Protein AF-A0A2V4C239-F1 (afdb_monomer_lite)

Structure (mmCIF, N/CA/C/O backbone):
data_AF-A0A2V4C239-F1
#
_entry.id   AF-A0A2V4C239-F1
#
loop_
_atom_site.group_PDB
_atom_site.id
_atom_site.type_symbol
_atom_site.label_atom_id
_atom_site.label_alt_id
_atom_site.label_comp_id
_atom_site.label_asym_id
_atom_site.label_entity_id
_atom_site.label_seq_id
_atom_site.pdbx_PDB_ins_code
_atom_site.Cartn_x
_atom_site.Cartn_y
_atom_site.Cartn_z
_atom_site.occupancy
_atom_site.B_iso_or_equiv
_atom_site.auth_seq_id
_atom_site.auth_comp_id
_atom_site.auth_asym_id
_atom_site.auth_atom_id
_atom_site.pdbx_PDB_model_num
ATOM 1 N N . MET A 1 1 ? -26.032 -6.708 11.417 1.00 34.28 1 MET A N 1
ATOM 2 C CA . MET A 1 1 ? -25.918 -5.265 11.105 1.00 34.28 1 MET A CA 1
ATOM 3 C C . MET A 1 1 ? -24.603 -5.071 10.374 1.00 34.28 1 MET A C 1
ATOM 5 O O . MET A 1 1 ? -23.580 -5.436 10.929 1.00 34.28 1 MET A O 1
ATOM 9 N N . GLY A 1 2 ? -24.637 -4.663 9.103 1.00 52.25 2 GLY A N 1
ATOM 10 C CA . GLY A 1 2 ? -23.445 -4.637 8.250 1.00 52.25 2 GLY A CA 1
ATOM 11 C C . GLY A 1 2 ? -22.415 -3.640 8.767 1.00 52.25 2 GLY A C 1
ATOM 12 O O . GLY A 1 2 ? -22.705 -2.453 8.854 1.00 52.25 2 GLY A O 1
ATOM 13 N N . GLU A 1 3 ? -21.231 -4.123 9.132 1.00 66.56 3 GLU A N 1
ATOM 14 C CA . GLU A 1 3 ? -20.125 -3.254 9.513 1.00 66.56 3 GLU A CA 1
ATOM 15 C C . GLU A 1 3 ? -19.680 -2.429 8.308 1.00 66.56 3 GLU A C 1
ATOM 17 O O . GLU A 1 3 ? -19.211 -2.967 7.301 1.00 66.56 3 GLU A O 1
ATOM 22 N N . ASP A 1 4 ? -19.798 -1.113 8.423 1.00 77.50 4 ASP A N 1
ATOM 23 C CA . ASP A 1 4 ? -19.259 -0.204 7.427 1.00 77.50 4 ASP A CA 1
ATOM 24 C C . ASP A 1 4 ? -17.724 -0.209 7.464 1.00 77.50 4 ASP A C 1
ATOM 26 O O . ASP A 1 4 ? -17.088 -0.183 8.532 1.00 77.50 4 ASP A O 1
ATOM 30 N N . ILE A 1 5 ? -17.115 -0.233 6.280 1.00 79.25 5 ILE A N 1
ATOM 31 C CA . ILE A 1 5 ? -15.676 -0.065 6.084 1.00 79.25 5 ILE A CA 1
ATOM 32 C C . ILE A 1 5 ? -15.435 1.355 5.586 1.00 79.25 5 ILE A C 1
ATOM 34 O O . ILE A 1 5 ? -16.003 1.779 4.584 1.00 79.25 5 ILE A O 1
ATOM 38 N N . TYR A 1 6 ? -14.576 2.092 6.285 1.00 81.00 6 TYR A N 1
ATOM 39 C CA . TYR A 1 6 ? -14.167 3.428 5.872 1.00 81.00 6 TYR A CA 1
ATOM 40 C C . TYR A 1 6 ? -12.802 3.355 5.197 1.00 81.00 6 TYR A C 1
ATOM 42 O O . TYR A 1 6 ? -11.809 3.027 5.845 1.00 81.00 6 TYR A O 1
ATOM 50 N N . PHE A 1 7 ? -12.746 3.703 3.915 1.00 81.00 7 PHE A N 1
ATOM 51 C CA . PHE A 1 7 ? -11.510 3.769 3.139 1.00 81.00 7 PHE A CA 1
ATOM 52 C C . PHE A 1 7 ? -11.391 5.153 2.501 1.00 81.00 7 PHE A C 1
ATOM 54 O O . PHE A 1 7 ? -12.327 5.621 1.862 1.00 81.00 7 PHE A O 1
ATOM 61 N N . LEU A 1 8 ? -10.275 5.856 2.734 1.00 80.31 8 LEU A N 1
ATOM 62 C CA . LEU A 1 8 ? -10.068 7.243 2.276 1.00 80.31 8 LEU A CA 1
ATOM 63 C C . LEU A 1 8 ? -11.226 8.209 2.623 1.00 80.31 8 LEU A C 1
ATOM 65 O O . LEU A 1 8 ? -11.515 9.133 1.876 1.00 80.31 8 LEU A O 1
ATOM 69 N N . ARG A 1 9 ? -11.870 8.018 3.787 1.00 78.56 9 ARG A N 1
ATOM 70 C CA . ARG A 1 9 ? -13.077 8.744 4.258 1.00 78.56 9 ARG A CA 1
ATOM 71 C C . ARG A 1 9 ? -14.377 8.418 3.511 1.00 78.56 9 ARG A C 1
ATOM 73 O O . ARG A 1 9 ? -15.423 8.916 3.914 1.00 78.56 9 ARG A O 1
ATOM 80 N N . PHE A 1 10 ? -14.342 7.553 2.504 1.00 81.94 10 PHE A N 1
ATOM 81 C CA . PHE A 1 10 ? -15.539 7.026 1.861 1.00 81.94 10 PHE A CA 1
ATOM 82 C C . PHE A 1 10 ? -16.059 5.807 2.617 1.00 81.94 10 PHE A C 1
ATOM 84 O O . PHE A 1 10 ? -15.287 5.000 3.143 1.00 81.94 10 PHE A O 1
ATOM 91 N N . ARG A 1 11 ? -17.386 5.699 2.687 1.00 84.19 11 ARG A N 1
ATOM 92 C CA . ARG A 1 11 ? -18.091 4.590 3.326 1.00 84.19 11 ARG A CA 1
ATOM 93 C C . ARG A 1 11 ? -18.345 3.496 2.294 1.00 84.19 11 ARG A C 1
ATOM 95 O O . ARG A 1 11 ? -18.932 3.766 1.251 1.00 84.19 11 ARG A O 1
ATOM 102 N N . PHE A 1 12 ? -17.950 2.274 2.622 1.00 82.38 12 PHE A N 1
ATOM 103 C CA . PHE A 1 12 ? -18.171 1.081 1.817 1.00 82.38 12 PHE A CA 1
ATOM 104 C C . PHE A 1 12 ? -18.887 0.014 2.637 1.00 82.38 12 PHE A C 1
ATOM 106 O O . PHE A 1 12 ? -18.596 -0.186 3.820 1.00 82.38 12 PHE A O 1
ATOM 113 N N . THR A 1 13 ? -19.776 -0.732 1.987 1.00 86.44 13 THR A N 1
ATOM 114 C CA . THR A 1 13 ? -20.210 -2.033 2.513 1.00 86.44 13 THR A CA 1
ATOM 115 C C . THR A 1 13 ? -19.079 -3.055 2.376 1.00 86.44 13 THR A C 1
ATOM 117 O O . THR A 1 13 ? -18.200 -2.906 1.524 1.00 86.44 13 THR A O 1
ATOM 120 N N . PHE A 1 14 ? -19.109 -4.130 3.172 1.00 81.38 14 PHE A N 1
ATOM 121 C CA . PHE A 1 14 ? -18.107 -5.201 3.081 1.00 81.38 14 PHE A CA 1
ATOM 122 C C . PHE A 1 14 ? -17.961 -5.746 1.651 1.00 81.38 14 PHE A C 1
ATOM 124 O O . PHE A 1 14 ? -16.845 -5.877 1.162 1.00 81.38 14 PHE A O 1
ATOM 131 N N . LEU A 1 15 ? -19.076 -5.995 0.954 1.00 81.50 15 LEU A N 1
ATOM 132 C CA . LEU A 1 15 ? -19.061 -6.531 -0.410 1.00 81.50 15 LEU A CA 1
ATOM 133 C C . LEU A 1 15 ? -18.474 -5.534 -1.423 1.00 81.50 15 LEU A C 1
ATOM 135 O O . LEU A 1 15 ? -17.682 -5.926 -2.274 1.00 81.50 15 LEU A O 1
ATOM 139 N N . GLN A 1 16 ? -18.806 -4.242 -1.304 1.00 84.81 16 GLN A N 1
ATOM 140 C CA . GLN A 1 16 ? -18.218 -3.196 -2.151 1.00 84.81 16 GLN A CA 1
ATOM 141 C C . GLN A 1 16 ? -16.713 -3.049 -1.908 1.00 84.81 16 GLN A C 1
ATOM 143 O O . GLN A 1 16 ? -15.950 -2.900 -2.858 1.00 84.81 16 GLN A O 1
ATOM 148 N N . PHE A 1 17 ? -16.277 -3.118 -0.649 1.00 83.88 17 PHE A N 1
ATOM 149 C CA . PHE A 1 17 ? -14.857 -3.067 -0.312 1.00 83.88 17 PHE A CA 1
ATOM 150 C C . PHE A 1 17 ? -14.107 -4.305 -0.817 1.00 83.88 17 PHE A C 1
ATOM 152 O O . PHE A 1 17 ? -12.981 -4.192 -1.286 1.00 83.88 17 PHE A O 1
ATOM 159 N N . LEU A 1 18 ? -14.740 -5.477 -0.775 1.00 82.50 18 LEU A N 1
ATOM 160 C CA . LEU A 1 18 ? -14.178 -6.724 -1.284 1.00 82.50 18 LEU A CA 1
ATOM 161 C C . LEU A 1 18 ? -14.043 -6.680 -2.815 1.00 82.50 18 LEU A C 1
ATOM 163 O O . LEU A 1 18 ? -12.984 -7.011 -3.343 1.00 82.50 18 LEU A O 1
ATOM 167 N N . ALA A 1 19 ? -15.052 -6.167 -3.525 1.00 83.50 19 ALA A N 1
ATOM 168 C CA . ALA A 1 19 ? -14.966 -5.918 -4.964 1.00 83.50 19 ALA A CA 1
ATOM 169 C C . ALA A 1 19 ? -13.851 -4.914 -5.315 1.00 83.50 19 ALA A C 1
ATOM 171 O O . ALA A 1 19 ? -13.071 -5.167 -6.232 1.00 83.50 19 ALA A O 1
ATOM 172 N N . LEU A 1 20 ? -13.725 -3.820 -4.552 1.00 87.38 20 LEU A N 1
ATOM 173 C CA . LEU A 1 20 ? -12.621 -2.865 -4.691 1.00 87.38 20 LEU A CA 1
ATOM 174 C C . LEU A 1 20 ? -11.266 -3.547 -4.462 1.00 87.38 20 LEU A C 1
ATOM 176 O O . LEU A 1 20 ? -10.344 -3.349 -5.246 1.00 87.38 20 LEU A O 1
ATOM 180 N N . PHE A 1 21 ? -11.150 -4.367 -3.417 1.00 83.69 21 PHE A N 1
ATOM 181 C CA . PHE A 1 21 ? -9.913 -5.053 -3.063 1.00 83.69 21 PHE A CA 1
ATOM 182 C C . PHE A 1 21 ? -9.458 -6.013 -4.164 1.00 83.69 21 PHE A C 1
ATOM 184 O O . PHE A 1 21 ? -8.312 -5.946 -4.609 1.00 83.69 21 PHE A O 1
ATOM 191 N N . PHE A 1 22 ? -10.346 -6.884 -4.645 1.00 80.94 22 PHE A N 1
ATOM 192 C CA . PHE A 1 22 ? -10.009 -7.826 -5.713 1.00 80.94 22 PHE A CA 1
ATOM 193 C C . PHE A 1 22 ? -9.803 -7.131 -7.061 1.00 80.94 22 PHE A C 1
ATOM 195 O O . PHE A 1 22 ? -8.868 -7.483 -7.777 1.00 80.94 22 PHE A O 1
ATOM 202 N N . GLY A 1 23 ? -10.603 -6.110 -7.385 1.00 82.94 23 GLY A N 1
ATOM 203 C CA . GLY A 1 23 ? -10.420 -5.311 -8.598 1.00 82.94 23 GLY A CA 1
ATOM 204 C C . GLY A 1 23 ? -9.078 -4.576 -8.615 1.00 82.94 23 GLY A C 1
ATOM 205 O O . GLY A 1 23 ? -8.373 -4.597 -9.622 1.00 82.94 23 GLY A O 1
ATOM 206 N N . TRP A 1 24 ? -8.677 -3.998 -7.480 1.00 87.75 24 TRP A N 1
ATOM 207 C CA . TRP A 1 24 ? -7.378 -3.342 -7.327 1.00 87.75 24 TRP A CA 1
ATOM 208 C C . TRP A 1 24 ? -6.213 -4.329 -7.464 1.00 87.75 24 TRP A C 1
ATOM 210 O O . TRP A 1 24 ? -5.240 -4.052 -8.161 1.00 87.75 24 TRP A O 1
ATOM 220 N N . ASN A 1 25 ? -6.332 -5.518 -6.868 1.00 79.88 25 ASN A N 1
ATOM 221 C CA . ASN A 1 25 ? -5.332 -6.576 -7.022 1.00 79.88 25 ASN A CA 1
ATOM 222 C C . ASN A 1 25 ? -5.222 -7.079 -8.463 1.00 79.88 25 ASN A C 1
ATOM 224 O O . ASN A 1 25 ? -4.116 -7.282 -8.956 1.00 79.88 25 ASN A O 1
ATOM 228 N N . PHE A 1 26 ? -6.347 -7.238 -9.161 1.00 78.81 26 PHE A N 1
ATOM 229 C CA . PHE A 1 26 ? -6.339 -7.590 -10.577 1.00 78.81 26 PHE A CA 1
ATOM 230 C C . PHE A 1 26 ? -5.635 -6.515 -11.414 1.00 78.81 26 PHE A C 1
ATOM 232 O O . PHE A 1 26 ? -4.796 -6.838 -12.254 1.00 78.81 26 PHE A O 1
ATOM 239 N N . PHE A 1 27 ? -5.920 -5.239 -11.144 1.00 83.25 27 PHE A N 1
ATOM 240 C CA . PHE A 1 27 ? -5.243 -4.128 -11.803 1.00 83.25 27 PHE A CA 1
ATOM 241 C C . PHE A 1 27 ? -3.727 -4.167 -11.572 1.00 83.25 27 PHE A C 1
ATOM 243 O O . PHE A 1 27 ? -2.975 -4.113 -12.538 1.00 83.25 27 PHE A O 1
ATOM 250 N N . ILE A 1 28 ? -3.266 -4.332 -10.330 1.00 79.56 28 ILE A N 1
ATOM 251 C CA . ILE A 1 28 ? -1.829 -4.321 -10.005 1.00 79.56 28 ILE A CA 1
ATOM 252 C C . ILE A 1 28 ? -1.087 -5.538 -10.528 1.00 79.56 28 ILE A C 1
ATOM 254 O O . ILE A 1 28 ? 0.060 -5.409 -10.943 1.00 79.56 28 ILE A O 1
ATOM 258 N N . CYS A 1 29 ? -1.704 -6.715 -10.483 1.00 72.38 29 CYS A N 1
ATOM 259 C CA . CYS A 1 29 ? -1.058 -7.909 -10.998 1.00 72.38 29 CYS A CA 1
ATOM 260 C C . CYS A 1 29 ? -1.029 -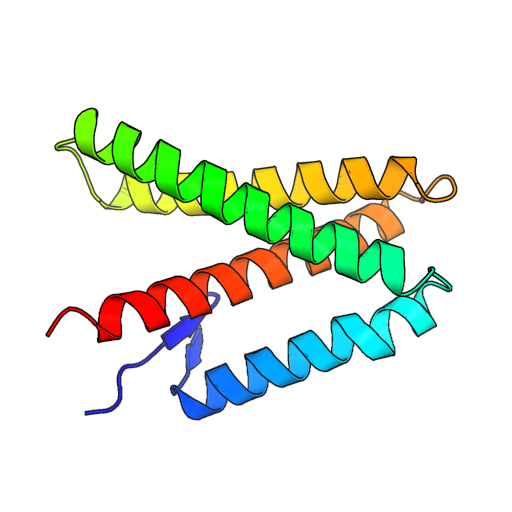7.859 -12.524 1.00 72.38 29 CYS A C 1
ATOM 262 O O . CYS A 1 29 ? 0.032 -7.988 -13.110 1.00 72.38 29 CYS A O 1
ATOM 264 N N . PHE A 1 30 ? -2.158 -7.641 -13.193 1.00 73.69 30 PHE A N 1
ATOM 265 C CA . PHE A 1 30 ? -2.236 -7.873 -14.636 1.00 73.69 30 PHE A CA 1
ATOM 266 C C . PHE A 1 30 ? -2.083 -6.600 -15.463 1.00 73.69 30 PHE A C 1
ATOM 268 O O . PHE A 1 30 ? -1.294 -6.573 -16.400 1.00 73.69 30 PHE A O 1
ATOM 275 N N . ILE A 1 31 ? -2.821 -5.542 -15.133 1.00 80.38 31 ILE A N 1
ATOM 276 C CA . ILE A 1 31 ? -2.924 -4.351 -15.989 1.00 80.38 31 ILE A CA 1
ATOM 277 C C . ILE A 1 31 ? -1.697 -3.451 -15.821 1.00 80.38 31 ILE A C 1
ATOM 279 O O . ILE A 1 31 ? -1.105 -3.020 -16.808 1.00 80.38 31 ILE A O 1
ATOM 283 N N . TRP A 1 32 ? -1.291 -3.196 -14.578 1.00 76.94 32 TRP A N 1
ATOM 284 C CA . TRP A 1 32 ? -0.214 -2.265 -14.269 1.00 76.94 32 TRP A CA 1
ATOM 285 C C . TRP A 1 32 ? 1.133 -2.697 -14.866 1.00 76.94 32 TRP A C 1
ATOM 287 O O . TRP A 1 32 ? 1.707 -1.888 -15.586 1.00 76.94 32 TRP A O 1
ATOM 297 N N . PRO A 1 33 ? 1.623 -3.947 -14.707 1.00 72.31 33 PRO A N 1
ATOM 298 C CA . PRO A 1 33 ? 2.915 -4.356 -15.259 1.00 72.31 33 PRO A CA 1
ATOM 299 C C . PRO A 1 33 ? 2.941 -4.323 -16.787 1.00 72.31 33 PRO A C 1
ATOM 301 O O . PRO A 1 33 ? 3.981 -4.007 -17.359 1.00 72.31 33 PRO A O 1
ATOM 304 N N . MET A 1 34 ? 1.797 -4.581 -17.440 1.00 73.69 34 MET A N 1
ATOM 305 C CA . MET A 1 34 ? 1.653 -4.418 -18.890 1.00 73.69 34 MET A CA 1
ATOM 306 C C . MET A 1 34 ? 1.788 -2.953 -19.322 1.00 73.69 34 MET A C 1
ATOM 308 O O . MET A 1 34 ? 2.375 -2.689 -20.364 1.00 73.69 34 MET A O 1
ATOM 312 N N . MET A 1 35 ? 1.284 -1.999 -18.532 1.00 74.00 35 MET A N 1
ATOM 313 C CA . MET A 1 35 ? 1.406 -0.568 -18.840 1.00 74.00 35 MET A CA 1
ATOM 314 C C . MET A 1 35 ? 2.832 -0.030 -18.690 1.00 74.00 35 MET A C 1
ATOM 316 O O . MET A 1 35 ? 3.213 0.877 -19.423 1.00 74.00 35 MET A O 1
ATOM 320 N N . ILE A 1 36 ? 3.598 -0.549 -17.729 1.00 68.81 36 ILE A N 1
ATOM 321 C CA . ILE A 1 36 ? 4.949 -0.056 -17.413 1.00 68.81 36 ILE A CA 1
ATOM 322 C C . ILE A 1 36 ? 6.067 -0.908 -18.033 1.00 68.81 36 ILE A C 1
ATOM 324 O O . ILE A 1 36 ? 7.228 -0.715 -17.683 1.00 68.81 36 ILE A O 1
ATOM 328 N N . GLU A 1 37 ? 5.718 -1.881 -18.887 1.00 66.44 37 GLU A N 1
ATOM 329 C CA . GLU A 1 37 ? 6.644 -2.864 -19.484 1.00 66.44 37 GLU A CA 1
ATOM 330 C C . GLU A 1 37 ? 7.576 -3.528 -18.446 1.00 66.44 37 GLU A C 1
ATOM 332 O O . GLU A 1 37 ? 8.709 -3.920 -18.727 1.00 66.44 37 GLU A O 1
ATOM 337 N N . SER A 1 38 ? 7.095 -3.654 -17.208 1.00 62.12 38 SER A N 1
ATOM 338 C CA . SER A 1 38 ? 7.855 -4.192 -16.081 1.00 62.12 38 SER A CA 1
ATOM 339 C C . SER A 1 38 ? 7.684 -5.698 -15.998 1.00 62.12 38 SER A C 1
ATOM 341 O O . SER A 1 38 ? 6.603 -6.242 -16.232 1.00 62.12 38 SER A O 1
ATOM 343 N N . TYR A 1 39 ? 8.727 -6.382 -15.531 1.00 62.31 39 TYR A N 1
ATOM 344 C CA . TYR A 1 39 ? 8.622 -7.774 -15.123 1.00 62.31 39 TYR A CA 1
ATOM 345 C C . TYR A 1 39 ? 7.575 -7.912 -14.007 1.00 62.31 39 TYR A C 1
ATOM 347 O O . TYR A 1 39 ? 7.778 -7.451 -12.883 1.00 62.31 39 TYR A O 1
ATOM 355 N N . PHE A 1 40 ? 6.468 -8.591 -14.322 1.00 61.25 40 PHE A N 1
ATOM 356 C CA . PHE A 1 40 ? 5.340 -8.914 -13.432 1.00 61.25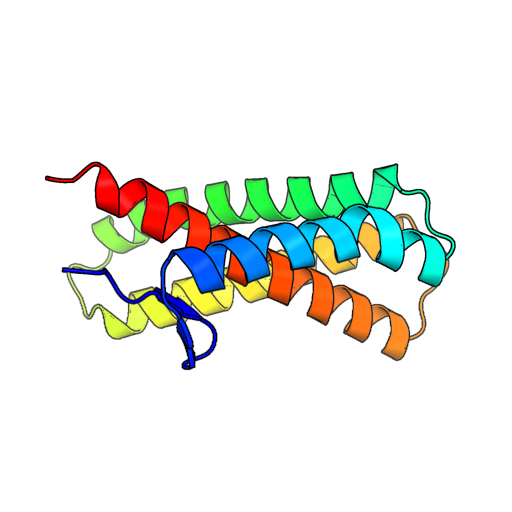 40 PHE A CA 1
ATOM 357 C C . PHE A 1 40 ? 5.784 -9.370 -12.029 1.00 61.25 40 PHE A C 1
ATOM 359 O O . PHE A 1 40 ? 5.219 -8.961 -11.015 1.00 61.25 40 PHE A O 1
ATOM 366 N N . GLY A 1 41 ? 6.859 -10.164 -11.962 1.00 59.00 41 GLY A N 1
ATOM 367 C CA . GLY A 1 41 ? 7.432 -10.649 -10.707 1.00 59.00 41 GLY A CA 1
ATOM 368 C C . GLY A 1 41 ? 8.006 -9.552 -9.804 1.00 59.00 41 GLY A C 1
ATOM 369 O O . GLY A 1 41 ? 7.867 -9.649 -8.589 1.00 59.00 41 GLY A O 1
ATOM 370 N N . VAL A 1 42 ? 8.595 -8.489 -10.360 1.00 62.66 42 VAL A N 1
ATOM 371 C CA . VAL A 1 42 ? 9.208 -7.401 -9.575 1.00 62.66 42 VAL A CA 1
ATOM 372 C C . VAL A 1 42 ? 8.127 -6.536 -8.928 1.00 62.66 42 VAL A C 1
ATOM 374 O O . VAL A 1 42 ? 8.232 -6.196 -7.751 1.00 62.66 42 VAL A O 1
ATOM 377 N N . THR A 1 43 ? 7.048 -6.242 -9.655 1.00 62.41 43 THR A N 1
ATOM 378 C CA . THR A 1 43 ? 5.917 -5.456 -9.141 1.00 62.41 43 THR A CA 1
ATOM 379 C C . THR A 1 43 ? 5.210 -6.186 -7.996 1.00 62.41 43 THR A C 1
ATOM 381 O O . THR A 1 43 ? 4.982 -5.604 -6.935 1.00 62.41 43 THR A O 1
ATOM 384 N N . ILE A 1 44 ? 4.941 -7.486 -8.160 1.00 64.94 44 ILE A N 1
ATOM 385 C CA . ILE A 1 44 ? 4.324 -8.310 -7.110 1.00 64.94 44 ILE A CA 1
ATOM 386 C C . ILE A 1 44 ? 5.262 -8.468 -5.913 1.00 64.94 44 ILE A C 1
ATOM 388 O O . ILE A 1 44 ? 4.816 -8.335 -4.774 1.00 64.94 44 ILE A O 1
ATOM 392 N N . PHE A 1 45 ? 6.557 -8.706 -6.149 1.00 64.25 45 PHE A N 1
ATOM 393 C CA . PHE A 1 45 ? 7.543 -8.841 -5.079 1.00 64.25 45 PHE A CA 1
ATOM 394 C C . PHE A 1 45 ? 7.655 -7.561 -4.247 1.00 64.25 45 PHE A C 1
ATOM 396 O O . PHE A 1 45 ? 7.630 -7.636 -3.022 1.00 64.25 45 PHE A O 1
ATOM 403 N N . VAL A 1 46 ? 7.701 -6.383 -4.878 1.00 62.81 46 VAL A N 1
ATOM 404 C CA . VAL A 1 46 ? 7.770 -5.109 -4.149 1.00 62.81 46 VAL A CA 1
ATOM 405 C C . VAL A 1 46 ? 6.477 -4.808 -3.403 1.00 62.81 46 VAL A C 1
ATOM 407 O O . VAL A 1 46 ? 6.549 -4.375 -2.252 1.00 62.81 46 VAL A O 1
ATOM 410 N N . CYS A 1 47 ? 5.305 -5.055 -3.991 1.00 65.06 47 CYS A N 1
ATOM 411 C CA . CYS A 1 47 ? 4.038 -4.861 -3.283 1.00 65.06 47 CYS A CA 1
ATOM 412 C C . CYS A 1 47 ? 3.908 -5.817 -2.085 1.00 65.06 47 CYS A C 1
ATOM 414 O O . CYS A 1 47 ? 3.550 -5.379 -0.991 1.00 65.06 47 CYS A O 1
ATOM 416 N N . ALA A 1 48 ? 4.263 -7.095 -2.251 1.00 65.38 48 ALA A N 1
ATOM 417 C CA . ALA A 1 48 ? 4.243 -8.085 -1.174 1.00 65.38 48 ALA A CA 1
ATOM 418 C C . ALA A 1 48 ? 5.292 -7.785 -0.090 1.00 65.38 48 ALA A C 1
ATOM 420 O O . ALA A 1 48 ? 4.983 -7.849 1.098 1.00 65.38 48 ALA A O 1
ATOM 421 N N . PHE A 1 49 ? 6.510 -7.395 -0.471 1.00 66.94 49 PHE A N 1
ATOM 422 C CA . PHE A 1 49 ? 7.554 -7.001 0.474 1.00 66.94 49 PHE A CA 1
ATOM 423 C C . PHE A 1 49 ? 7.158 -5.743 1.247 1.00 66.94 49 PHE A C 1
ATOM 425 O O . PHE A 1 49 ? 7.268 -5.712 2.471 1.00 66.94 49 PHE A O 1
ATOM 432 N N . SER A 1 50 ? 6.628 -4.731 0.554 1.00 60.47 50 SER A N 1
ATOM 433 C CA . SER A 1 50 ? 6.125 -3.508 1.183 1.00 60.47 50 SER A CA 1
ATOM 434 C C . SER A 1 50 ? 5.010 -3.832 2.173 1.00 60.47 50 SER A C 1
ATOM 436 O O . SER A 1 50 ? 4.979 -3.263 3.261 1.00 60.47 50 SER A O 1
ATOM 438 N N . LEU A 1 51 ? 4.116 -4.765 1.830 1.00 63.47 51 LEU A N 1
ATOM 439 C CA . LEU A 1 51 ? 3.048 -5.225 2.710 1.00 63.47 51 LEU A CA 1
ATOM 440 C C . LEU A 1 51 ? 3.598 -5.903 3.967 1.00 63.47 51 LEU A C 1
ATOM 442 O O . LEU A 1 51 ? 3.223 -5.528 5.076 1.00 63.47 51 LEU A O 1
ATOM 446 N N . VAL A 1 52 ? 4.480 -6.890 3.805 1.00 67.12 52 VAL A N 1
ATOM 447 C CA . VAL A 1 52 ? 5.087 -7.615 4.930 1.00 67.12 52 VAL A CA 1
ATOM 448 C C . VAL A 1 52 ? 5.858 -6.648 5.825 1.00 67.12 52 VAL A C 1
ATOM 450 O O . VAL A 1 52 ? 5.716 -6.699 7.045 1.00 67.12 52 VAL A O 1
ATOM 453 N N . PHE A 1 53 ? 6.603 -5.714 5.233 1.00 66.81 53 PHE A N 1
ATOM 454 C CA . PHE A 1 53 ? 7.314 -4.675 5.966 1.00 66.81 53 PHE A CA 1
ATOM 455 C C . PHE A 1 53 ? 6.349 -3.726 6.688 1.00 66.81 53 PHE A C 1
ATOM 457 O O . PHE A 1 53 ? 6.555 -3.430 7.859 1.00 66.81 53 PHE A O 1
ATOM 464 N N . ALA A 1 54 ? 5.255 -3.306 6.050 1.00 63.94 54 ALA A N 1
ATOM 465 C CA . ALA A 1 54 ? 4.234 -2.466 6.675 1.00 63.94 54 ALA A CA 1
ATOM 466 C C . ALA A 1 54 ? 3.546 -3.174 7.845 1.00 63.94 54 ALA A C 1
ATOM 468 O O . ALA A 1 54 ? 3.297 -2.542 8.868 1.00 63.94 54 ALA A O 1
ATOM 469 N N . ILE A 1 55 ? 3.257 -4.473 7.721 1.00 65.56 55 ILE A N 1
ATOM 470 C CA . ILE A 1 55 ? 2.682 -5.291 8.795 1.00 65.56 55 ILE A CA 1
ATOM 471 C C . ILE A 1 55 ? 3.692 -5.455 9.933 1.00 65.56 55 ILE A C 1
ATOM 473 O O . ILE A 1 55 ? 3.334 -5.244 11.088 1.00 65.56 55 ILE A O 1
ATOM 477 N N . ALA A 1 56 ? 4.949 -5.786 9.631 1.00 65.06 56 ALA A N 1
ATOM 478 C CA . ALA A 1 56 ? 5.996 -5.970 10.634 1.00 65.06 56 ALA A CA 1
ATOM 479 C C . ALA A 1 56 ? 6.277 -4.671 11.404 1.00 65.06 56 ALA A C 1
ATOM 481 O O . ALA A 1 56 ? 6.267 -4.663 12.635 1.00 65.06 56 ALA A O 1
ATOM 482 N N . VAL A 1 57 ? 6.449 -3.561 10.683 1.00 63.75 57 VAL A N 1
ATOM 483 C CA . VAL A 1 57 ? 6.681 -2.235 11.262 1.00 63.75 57 VAL A CA 1
ATOM 484 C C . VAL A 1 57 ? 5.457 -1.787 12.053 1.00 63.75 57 VAL A C 1
ATOM 486 O O . VAL A 1 57 ? 5.613 -1.418 13.212 1.00 63.75 57 VAL A O 1
ATOM 489 N N . ASN A 1 58 ? 4.239 -1.881 11.505 1.00 65.31 58 ASN A N 1
ATOM 490 C CA . ASN A 1 58 ? 3.045 -1.452 12.237 1.00 65.31 58 ASN A CA 1
ATOM 491 C C . ASN A 1 58 ? 2.711 -2.344 13.434 1.00 65.31 58 ASN A C 1
ATOM 493 O O . ASN A 1 58 ? 2.261 -1.795 14.429 1.00 65.31 58 ASN A O 1
ATOM 497 N N . ASN A 1 59 ? 2.926 -3.663 13.398 1.00 64.56 59 ASN A N 1
ATOM 498 C CA . ASN A 1 59 ? 2.647 -4.528 14.552 1.00 64.56 59 ASN A CA 1
ATOM 499 C C . ASN A 1 59 ? 3.657 -4.309 15.680 1.00 64.56 59 ASN A C 1
ATOM 501 O O . ASN A 1 59 ? 3.254 -4.128 16.828 1.00 64.56 59 ASN A O 1
ATOM 505 N N . VAL A 1 60 ? 4.956 -4.273 15.366 1.00 60.16 60 VAL A N 1
ATOM 506 C CA . VAL A 1 60 ? 6.006 -4.065 16.375 1.00 60.16 60 VAL A CA 1
ATOM 507 C C . VAL A 1 60 ? 5.912 -2.658 16.967 1.00 60.16 60 VAL A C 1
ATOM 509 O O . VAL A 1 60 ? 5.964 -2.511 18.187 1.00 60.16 60 VAL A O 1
ATOM 512 N N . LEU A 1 61 ? 5.682 -1.627 16.144 1.00 56.94 61 LEU A N 1
ATOM 513 C CA . LEU A 1 61 ? 5.490 -0.263 16.644 1.00 56.94 61 LEU A CA 1
ATOM 514 C C . LEU A 1 61 ? 4.129 -0.029 17.286 1.00 56.94 61 LEU A C 1
ATOM 516 O O . LEU A 1 61 ? 4.076 0.767 18.211 1.00 56.94 61 LEU A O 1
ATOM 520 N N . ALA A 1 62 ? 3.042 -0.684 16.870 1.00 57.78 62 ALA A N 1
ATOM 521 C CA . ALA A 1 62 ? 1.764 -0.573 17.581 1.00 57.78 62 ALA A CA 1
ATOM 522 C C . ALA A 1 62 ? 1.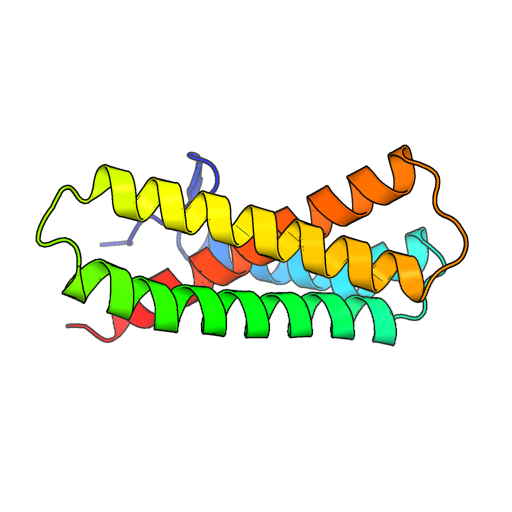885 -1.121 19.003 1.00 57.78 62 ALA A C 1
ATOM 524 O O . ALA A 1 62 ? 1.341 -0.519 19.925 1.00 57.78 62 ALA A O 1
ATOM 525 N N . LEU A 1 63 ? 2.638 -2.209 19.187 1.00 60.34 63 LEU A N 1
ATOM 526 C CA . LEU A 1 63 ? 2.926 -2.778 20.501 1.00 60.34 63 LEU A CA 1
ATOM 527 C C . LEU A 1 63 ? 3.822 -1.840 21.327 1.00 60.34 63 LEU A C 1
ATOM 529 O O . LEU A 1 63 ? 3.519 -1.561 22.483 1.00 60.34 63 LEU A O 1
ATOM 533 N N . LEU A 1 64 ? 4.861 -1.266 20.712 1.00 59.69 64 LEU A N 1
ATOM 534 C CA . LEU A 1 64 ? 5.745 -0.277 21.346 1.00 59.69 64 LEU A CA 1
ATOM 535 C C . LEU A 1 64 ? 5.000 1.019 21.712 1.00 5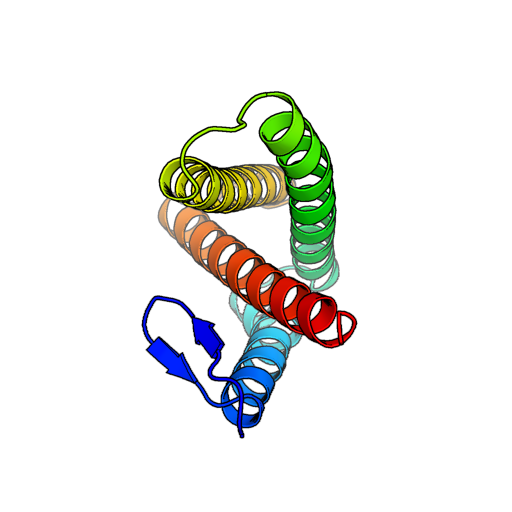9.69 64 LEU A C 1
ATOM 537 O O . LEU A 1 64 ? 5.187 1.556 22.796 1.00 59.69 64 LEU A O 1
ATOM 541 N N . LEU A 1 65 ? 4.100 1.493 20.851 1.00 56.41 65 LEU A N 1
ATOM 542 C CA . LEU A 1 65 ? 3.252 2.661 21.092 1.00 56.41 65 LEU A CA 1
ATOM 543 C C . LEU A 1 65 ? 2.179 2.385 22.144 1.00 56.41 65 LEU A C 1
ATOM 545 O O . LEU A 1 65 ? 1.893 3.277 22.930 1.00 56.41 65 LEU A O 1
ATOM 549 N N . LEU A 1 66 ? 1.612 1.177 22.204 1.00 57.25 66 LEU A N 1
ATOM 550 C CA . LEU A 1 66 ? 0.704 0.764 23.281 1.00 57.25 66 LEU A CA 1
ATOM 551 C C . LEU A 1 66 ? 1.412 0.732 24.639 1.00 57.25 66 LEU A C 1
ATOM 553 O O . LEU A 1 66 ? 0.824 1.138 25.638 1.00 57.25 66 LEU A O 1
ATOM 557 N N . VAL A 1 67 ? 2.672 0.287 24.667 1.00 58.91 67 VAL A N 1
ATOM 558 C CA . VAL A 1 67 ? 3.507 0.258 25.877 1.00 58.91 67 VAL A CA 1
ATOM 559 C C . VAL A 1 67 ? 3.957 1.666 26.290 1.00 58.91 67 VAL A C 1
ATOM 561 O O . VAL A 1 67 ? 4.001 1.963 27.480 1.00 58.91 67 VAL A O 1
ATOM 564 N N . VAL A 1 68 ? 4.251 2.556 25.334 1.00 55.22 68 VAL A N 1
ATOM 565 C CA . VAL A 1 68 ? 4.715 3.931 25.608 1.00 55.22 68 VAL A CA 1
ATOM 566 C C . VAL A 1 68 ? 3.559 4.908 25.873 1.00 55.22 68 VAL A C 1
ATOM 568 O O . VAL A 1 68 ? 3.712 5.842 26.657 1.00 55.22 68 VAL A O 1
ATOM 571 N N . PHE A 1 69 ? 2.391 4.715 25.255 1.00 54.88 69 PHE A N 1
ATOM 572 C CA . PHE A 1 69 ? 1.284 5.669 25.293 1.00 54.88 69 PHE A CA 1
ATOM 573 C C . PHE A 1 69 ? -0.010 5.029 25.831 1.00 54.88 69 PHE A C 1
ATOM 575 O O . PHE A 1 69 ? -0.917 4.684 25.073 1.00 54.88 69 PHE A O 1
ATOM 582 N N . GLN A 1 70 ? -0.218 5.109 27.151 1.00 57.19 70 GLN A N 1
ATOM 583 C CA . GLN A 1 70 ? -1.559 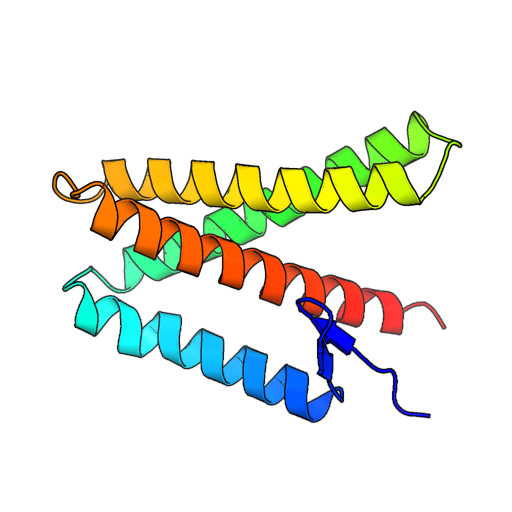5.276 27.754 1.00 57.19 70 GLN A CA 1
ATOM 584 C C . GLN A 1 70 ? -2.252 6.598 27.306 1.00 57.19 70 GLN A C 1
ATOM 586 O O . GLN A 1 70 ? -3.063 7.183 28.020 1.00 57.19 70 GLN A O 1
ATOM 591 N N . ILE A 1 71 ? -1.925 7.133 26.127 1.00 60.47 71 ILE A N 1
ATOM 592 C CA . ILE A 1 71 ? -2.120 8.530 25.741 1.00 60.47 71 ILE A CA 1
ATOM 593 C C . ILE A 1 71 ? -2.683 8.591 24.310 1.00 60.47 71 ILE A C 1
ATOM 595 O O . ILE A 1 71 ? -2.085 8.134 23.344 1.00 60.47 71 ILE A O 1
ATOM 599 N N . ASN A 1 72 ? -3.861 9.207 24.204 1.00 65.06 72 ASN A N 1
ATOM 600 C CA . ASN A 1 72 ? -4.514 9.762 23.013 1.00 65.06 72 ASN A CA 1
ATOM 601 C C . ASN A 1 72 ? -4.497 8.930 21.705 1.00 65.06 72 ASN A C 1
ATOM 603 O O . ASN A 1 72 ? -3.645 9.097 20.829 1.00 65.06 72 ASN A O 1
ATOM 607 N N . LYS A 1 73 ? -5.581 8.165 21.490 1.00 65.19 73 LYS A N 1
ATOM 608 C CA . LYS A 1 73 ? -5.871 7.388 20.265 1.00 65.19 73 LYS A CA 1
ATOM 609 C C . LYS A 1 73 ? -5.666 8.156 18.947 1.00 65.19 73 LYS A C 1
ATOM 611 O O . LYS A 1 73 ? -5.328 7.540 17.940 1.00 65.19 73 LYS A O 1
ATOM 616 N N . LYS A 1 74 ? -5.862 9.482 18.917 1.00 70.75 74 LYS A N 1
ATOM 617 C CA . LYS A 1 74 ? -5.711 10.278 17.683 1.00 70.75 74 LYS A CA 1
ATOM 618 C C . LYS A 1 74 ? -4.267 10.301 17.174 1.00 70.75 74 LYS A C 1
ATOM 620 O O . LYS A 1 74 ? -4.058 10.243 15.965 1.00 70.75 74 LYS A O 1
ATOM 625 N N . ILE A 1 75 ? -3.293 10.362 18.083 1.00 71.31 75 ILE A N 1
ATOM 626 C CA . ILE A 1 75 ? -1.866 10.432 17.738 1.00 71.31 75 ILE A CA 1
ATOM 627 C C . ILE A 1 75 ? -1.402 9.088 17.176 1.00 71.31 75 ILE A C 1
ATOM 629 O O . ILE A 1 75 ? -0.743 9.053 16.141 1.00 71.31 75 ILE A O 1
ATOM 633 N N . VAL A 1 76 ? -1.835 7.984 17.791 1.00 69.12 76 VAL A N 1
ATOM 634 C CA . VAL A 1 76 ? -1.517 6.621 17.336 1.00 69.12 76 VAL A CA 1
ATOM 635 C C . VAL A 1 76 ? -2.030 6.376 15.913 1.00 69.12 76 VAL A C 1
ATOM 637 O O . VAL A 1 76 ? -1.282 5.901 15.062 1.00 69.12 76 VAL A O 1
ATOM 640 N N . ILE A 1 77 ? -3.273 6.775 15.614 1.00 74.12 77 ILE A N 1
ATOM 641 C CA . ILE A 1 77 ? -3.851 6.632 14.265 1.00 74.12 77 ILE A CA 1
ATOM 642 C C . ILE A 1 77 ? -3.104 7.498 13.242 1.00 74.12 77 ILE A C 1
ATOM 644 O O . ILE A 1 77 ? -2.876 7.061 12.114 1.00 74.12 77 ILE A O 1
ATOM 648 N N . PHE A 1 78 ? -2.736 8.732 13.605 1.00 77.44 78 PHE A N 1
ATOM 649 C CA . PHE A 1 78 ? -1.947 9.596 12.724 1.00 77.44 78 PHE A CA 1
ATOM 650 C C . PHE A 1 78 ? -0.587 8.965 12.407 1.00 77.44 78 PHE A C 1
ATOM 652 O O . PHE A 1 78 ? -0.203 8.880 11.241 1.00 77.44 78 PHE A O 1
ATOM 659 N N . TYR A 1 79 ? 0.089 8.451 13.432 1.00 74.88 79 TYR A N 1
ATOM 660 C CA . TYR A 1 79 ? 1.385 7.804 13.293 1.00 74.88 79 TYR A CA 1
ATOM 661 C C . TYR A 1 79 ? 1.316 6.551 12.410 1.00 74.88 79 TYR A C 1
ATOM 663 O O . TYR A 1 79 ? 2.111 6.418 11.485 1.00 74.88 79 TYR A O 1
ATOM 671 N N . GLN A 1 80 ? 0.324 5.676 12.608 1.00 73.81 80 GLN A N 1
ATOM 672 C CA . GLN A 1 80 ? 0.127 4.487 11.763 1.00 73.81 80 GLN A CA 1
ATOM 673 C C . GLN A 1 80 ? -0.031 4.846 10.278 1.00 73.81 80 GLN A C 1
ATOM 675 O O . GLN A 1 80 ? 0.576 4.217 9.413 1.00 73.81 80 GLN A O 1
ATOM 680 N N . LYS A 1 81 ? -0.803 5.895 9.964 1.00 78.69 81 LYS A N 1
ATOM 681 C CA . LYS A 1 81 ? -0.959 6.369 8.579 1.00 78.69 81 LYS A CA 1
ATOM 682 C C . LYS A 1 81 ? 0.340 6.939 8.011 1.00 78.69 81 LYS A C 1
ATOM 684 O O . LYS A 1 81 ? 0.644 6.689 6.847 1.00 78.69 81 LYS A O 1
ATOM 689 N N . ALA A 1 82 ? 1.100 7.679 8.817 1.00 81.31 82 ALA A N 1
ATOM 690 C CA . ALA A 1 82 ? 2.402 8.199 8.411 1.00 81.31 82 ALA A CA 1
ATOM 691 C C . ALA A 1 82 ? 3.394 7.061 8.127 1.00 81.31 82 ALA A C 1
ATOM 693 O O . ALA A 1 82 ? 4.068 7.085 7.101 1.00 81.31 82 ALA A O 1
ATOM 694 N N . MET A 1 83 ? 3.425 6.026 8.970 1.00 78.75 83 MET A N 1
ATOM 695 C CA . MET A 1 83 ? 4.297 4.868 8.769 1.00 78.75 83 MET A CA 1
ATOM 696 C C . MET A 1 83 ? 3.933 4.072 7.518 1.00 78.75 83 MET A C 1
ATOM 698 O O . MET A 1 83 ? 4.833 3.712 6.770 1.00 78.75 83 MET A O 1
ATOM 702 N N . LEU A 1 84 ? 2.643 3.874 7.219 1.00 81.56 84 LEU A N 1
ATOM 703 C CA . LEU A 1 84 ? 2.216 3.257 5.952 1.00 81.56 84 LEU A CA 1
ATOM 704 C C . LEU A 1 84 ? 2.738 4.028 4.735 1.00 81.56 84 LEU A C 1
ATOM 706 O O . LEU A 1 84 ? 3.216 3.424 3.774 1.00 81.56 84 LEU A O 1
ATOM 710 N N . PHE A 1 85 ? 2.682 5.360 4.786 1.00 83.38 85 PHE A N 1
ATOM 711 C CA . PHE A 1 85 ? 3.219 6.200 3.721 1.00 83.38 85 PHE A CA 1
ATOM 712 C C . PHE A 1 85 ? 4.748 6.094 3.626 1.00 83.38 85 PHE A C 1
ATOM 714 O O . PHE A 1 85 ? 5.283 5.903 2.537 1.00 83.38 85 PHE A O 1
ATOM 721 N N . ILE A 1 86 ? 5.459 6.134 4.754 1.00 82.19 86 ILE A N 1
ATOM 722 C CA . ILE A 1 86 ? 6.918 5.964 4.793 1.00 82.19 86 ILE A CA 1
ATOM 723 C C . ILE A 1 86 ? 7.322 4.592 4.234 1.00 82.19 86 ILE A C 1
ATOM 725 O O . ILE A 1 86 ? 8.240 4.505 3.422 1.00 82.19 86 ILE A O 1
ATOM 729 N N . THR A 1 87 ? 6.608 3.525 4.593 1.00 80.00 87 THR A N 1
ATOM 730 C CA . THR A 1 87 ? 6.827 2.191 4.025 1.00 80.00 87 THR A CA 1
ATOM 731 C C . THR A 1 87 ? 6.590 2.175 2.518 1.00 80.00 87 THR A C 1
ATOM 733 O O . THR A 1 87 ? 7.405 1.615 1.787 1.00 80.00 87 THR A O 1
ATOM 736 N N . SER A 1 88 ? 5.528 2.827 2.034 1.00 83.00 88 SER A N 1
ATOM 737 C CA . SER A 1 88 ? 5.269 2.942 0.594 1.00 83.00 88 SER A CA 1
ATOM 738 C C . SER A 1 88 ? 6.396 3.665 -0.142 1.00 83.00 88 SER A C 1
ATOM 740 O O . SER A 1 88 ? 6.805 3.238 -1.223 1.00 83.00 88 SER A O 1
ATOM 742 N N . TYR A 1 89 ? 6.951 4.708 0.479 1.00 84.06 89 TYR A N 1
ATOM 743 C CA . TYR A 1 89 ? 8.075 5.469 -0.044 1.00 84.06 89 TYR A CA 1
ATOM 744 C C . TYR A 1 89 ? 9.332 4.610 -0.135 1.00 84.06 89 TYR A C 1
ATOM 746 O O . TYR A 1 89 ? 9.890 4.475 -1.220 1.00 84.06 89 TYR A O 1
ATOM 754 N N . PHE A 1 90 ? 9.718 3.939 0.954 1.00 80.75 90 PHE A N 1
ATOM 755 C CA . PHE A 1 90 ? 10.868 3.034 0.939 1.00 80.75 90 PHE A CA 1
ATOM 756 C C . PHE A 1 90 ? 10.700 1.895 -0.067 1.00 80.75 90 PHE A C 1
ATOM 758 O O . PHE A 1 90 ? 11.629 1.625 -0.823 1.00 80.75 90 PHE A O 1
ATOM 765 N N . GLY A 1 91 ? 9.519 1.273 -0.140 1.00 77.56 91 GLY A N 1
ATOM 766 C CA . GLY A 1 91 ? 9.235 0.237 -1.134 1.00 77.56 91 GLY A CA 1
ATOM 767 C C . GLY A 1 91 ? 9.403 0.741 -2.571 1.00 77.56 91 GLY A C 1
ATOM 768 O O . GLY A 1 91 ? 9.982 0.053 -3.408 1.00 77.56 91 GLY A O 1
ATOM 769 N N . THR A 1 92 ? 8.982 1.979 -2.838 1.00 81.50 92 THR A N 1
ATOM 770 C CA . THR A 1 92 ? 9.130 2.616 -4.156 1.00 81.50 92 THR A CA 1
ATOM 771 C C . THR A 1 92 ? 10.586 2.980 -4.458 1.00 81.50 92 THR A C 1
ATOM 773 O O . THR A 1 92 ? 11.047 2.774 -5.578 1.00 81.50 92 THR A O 1
ATOM 776 N N . CYS A 1 93 ? 11.352 3.450 -3.469 1.00 81.56 93 CYS A N 1
ATOM 777 C CA . CYS A 1 93 ? 12.792 3.678 -3.626 1.00 81.56 93 CYS A CA 1
ATOM 778 C C . CYS A 1 93 ? 13.535 2.376 -3.946 1.00 81.56 93 CYS A C 1
ATOM 780 O O . CYS A 1 93 ? 14.344 2.346 -4.870 1.00 81.56 93 CYS A O 1
ATOM 782 N N . VAL A 1 94 ? 13.224 1.289 -3.236 1.00 78.56 94 VAL A N 1
ATOM 783 C CA . VAL A 1 94 ? 13.814 -0.026 -3.511 1.00 78.56 94 VAL A CA 1
ATOM 784 C C . VAL A 1 94 ? 13.467 -0.479 -4.929 1.00 78.56 94 VAL A C 1
ATOM 786 O O . VAL A 1 94 ? 14.358 -0.893 -5.659 1.00 78.56 94 VAL A O 1
ATOM 789 N N . PHE A 1 95 ? 12.215 -0.323 -5.367 1.00 75.12 95 PHE A N 1
ATOM 790 C CA . PHE A 1 95 ? 11.822 -0.613 -6.751 1.00 75.12 95 PHE A CA 1
ATOM 791 C C . PHE A 1 95 ? 12.607 0.207 -7.778 1.00 75.12 95 PHE A C 1
ATOM 793 O O . PHE A 1 95 ? 13.066 -0.345 -8.776 1.00 75.12 95 PHE A O 1
ATOM 800 N N . SER A 1 96 ? 12.827 1.498 -7.513 1.00 74.94 96 SER A N 1
ATOM 801 C CA . SER A 1 96 ? 13.595 2.364 -8.414 1.00 74.94 96 SER A CA 1
ATOM 802 C C . SER A 1 96 ? 15.064 1.951 -8.564 1.00 74.94 96 SER A C 1
ATOM 804 O O . SER A 1 96 ? 15.679 2.299 -9.564 1.00 74.94 96 SER A O 1
ATOM 806 N N . TRP A 1 97 ? 15.627 1.175 -7.628 1.00 75.50 97 TRP A N 1
ATOM 807 C CA . TRP A 1 97 ? 16.965 0.588 -7.787 1.00 75.50 97 TRP A CA 1
ATOM 808 C C . TRP A 1 97 ? 17.007 -0.604 -8.747 1.00 75.50 97 TRP A C 1
ATOM 810 O O . TRP A 1 97 ? 18.069 -0.904 -9.288 1.00 75.50 97 TRP A O 1
ATOM 820 N N . PHE A 1 98 ? 15.881 -1.289 -8.961 1.00 71.19 98 PHE A N 1
ATOM 821 C CA . PHE A 1 98 ? 15.792 -2.464 -9.838 1.00 71.19 98 PHE A CA 1
ATOM 822 C C . PHE A 1 98 ? 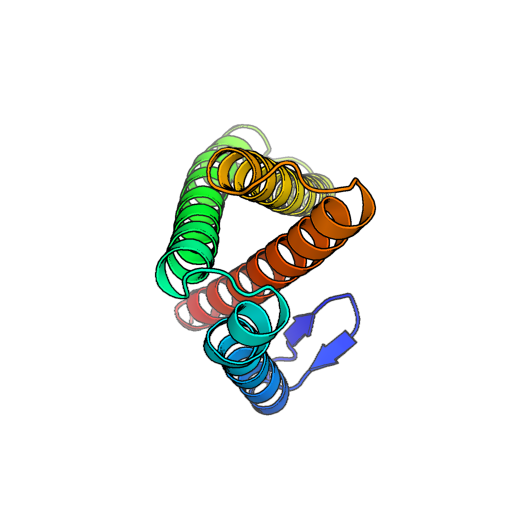15.262 -2.140 -11.237 1.00 71.19 98 PHE A C 1
ATOM 824 O O . PHE A 1 98 ? 15.133 -3.038 -12.068 1.00 71.19 98 PHE A O 1
ATOM 831 N N . MET A 1 99 ? 14.951 -0.874 -11.497 1.00 68.00 99 MET A N 1
ATOM 832 C CA . MET A 1 99 ? 14.422 -0.394 -12.765 1.00 68.00 99 MET A CA 1
ATOM 833 C C . MET A 1 99 ? 15.344 0.669 -13.374 1.00 68.00 99 MET A C 1
ATOM 835 O O . MET A 1 99 ? 16.150 1.269 -12.661 1.00 68.00 99 MET A O 1
ATOM 839 N N . PRO A 1 100 ? 15.245 0.920 -14.692 1.00 69.38 100 PRO A N 1
ATOM 840 C CA . PRO A 1 100 ? 15.942 2.028 -15.338 1.00 69.38 100 PRO A CA 1
ATOM 841 C C . PRO A 1 100 ? 15.639 3.366 -14.643 1.00 69.38 100 PRO A C 1
ATOM 843 O O . PRO A 1 100 ? 14.596 3.487 -13.994 1.00 69.38 100 PRO A O 1
ATOM 846 N N . PRO A 1 101 ? 16.502 4.390 -14.793 1.00 71.75 101 PRO A N 1
ATOM 847 C CA . PRO A 1 101 ? 16.285 5.698 -14.184 1.00 71.75 101 PRO A CA 1
ATOM 848 C C . PRO A 1 101 ? 14.897 6.241 -14.539 1.00 71.75 101 PRO A C 1
ATOM 850 O O . PRO A 1 101 ? 14.598 6.556 -15.690 1.00 71.75 101 PRO A O 1
ATOM 853 N N . MET A 1 102 ? 14.043 6.324 -13.522 1.00 70.50 102 MET A N 1
ATOM 854 C CA . MET A 1 102 ? 12.676 6.807 -13.652 1.00 70.50 102 MET A CA 1
ATOM 855 C C . MET A 1 102 ? 12.654 8.328 -13.602 1.00 70.50 102 MET A C 1
ATOM 857 O O . MET A 1 102 ? 13.330 8.951 -12.780 1.00 70.50 102 MET A O 1
ATOM 861 N N . SER A 1 103 ? 11.820 8.938 -14.443 1.00 83.12 103 SER A N 1
ATOM 862 C CA . SER A 1 103 ? 11.468 10.341 -14.251 1.00 83.12 103 SER A CA 1
ATOM 863 C C . SER A 1 103 ? 10.719 10.510 -12.925 1.00 83.12 103 SER A C 1
ATOM 865 O O . SER A 1 103 ? 10.095 9.575 -12.415 1.00 83.12 103 SER A O 1
ATOM 867 N N . ILE A 1 104 ? 10.733 11.725 -12.375 1.00 82.44 104 ILE A N 1
ATOM 868 C CA . ILE A 1 104 ? 10.022 12.016 -11.124 1.00 82.44 104 ILE A CA 1
ATOM 869 C C . ILE A 1 104 ? 8.518 11.720 -11.224 1.00 82.44 104 ILE A C 1
ATOM 871 O O . ILE A 1 104 ? 7.911 11.300 -10.245 1.00 82.44 104 ILE A O 1
ATOM 875 N N . TYR A 1 105 ? 7.928 11.871 -12.413 1.00 81.44 105 TYR A N 1
ATOM 876 C CA . TYR A 1 105 ? 6.521 11.560 -12.659 1.00 81.44 105 TYR A CA 1
ATOM 877 C C . TYR A 1 105 ? 6.246 10.060 -12.532 1.00 81.44 105 TYR A C 1
ATOM 879 O O . TYR A 1 105 ? 5.351 9.668 -11.789 1.00 81.44 105 TYR A O 1
ATOM 887 N N . VAL A 1 106 ? 7.082 9.222 -13.152 1.00 79.81 106 VAL A N 1
ATOM 888 C CA . VAL A 1 106 ? 6.960 7.758 -13.063 1.00 79.81 106 VAL A CA 1
ATOM 889 C C . VAL A 1 106 ? 7.187 7.287 -11.624 1.00 79.81 106 VAL A C 1
ATOM 891 O O . VAL A 1 106 ? 6.468 6.417 -11.135 1.00 79.81 106 VAL A O 1
ATOM 894 N N . PHE A 1 107 ? 8.131 7.897 -10.903 1.00 83.62 107 PHE A N 1
ATOM 895 C CA . PHE A 1 107 ? 8.342 7.603 -9.485 1.00 83.62 107 PHE A CA 1
ATOM 896 C C . PHE A 1 107 ? 7.106 7.936 -8.633 1.00 83.62 107 PHE A C 1
ATOM 898 O O . PHE A 1 107 ? 6.702 7.134 -7.791 1.00 83.62 107 PHE A O 1
ATOM 905 N N . LEU A 1 108 ? 6.482 9.097 -8.858 1.00 85.19 108 LEU A N 1
ATOM 906 C CA . LEU A 1 108 ? 5.277 9.513 -8.135 1.00 85.19 108 LEU A CA 1
ATOM 907 C C . LEU A 1 108 ? 4.074 8.609 -8.432 1.00 85.19 108 LEU A C 1
ATOM 909 O O . LEU A 1 108 ? 3.310 8.310 -7.514 1.00 85.19 108 LEU A O 1
ATOM 913 N N . GLU A 1 109 ? 3.922 8.133 -9.668 1.00 83.38 109 GLU A N 1
ATOM 914 C CA . GLU A 1 109 ? 2.887 7.155 -10.032 1.00 83.38 109 GLU A CA 1
ATOM 915 C C . GLU A 1 109 ? 3.067 5.836 -9.272 1.00 83.38 109 GLU A C 1
ATOM 917 O O . GLU A 1 109 ? 2.122 5.331 -8.660 1.00 83.38 109 GLU A O 1
ATOM 922 N N . HIS A 1 110 ? 4.297 5.316 -9.226 1.00 82.25 110 HIS A N 1
ATOM 923 C CA . HIS A 1 110 ? 4.609 4.098 -8.477 1.00 82.25 110 HIS A CA 1
ATOM 924 C C . HIS A 1 110 ? 4.410 4.286 -6.975 1.00 82.25 110 HIS A C 1
ATOM 926 O O . HIS A 1 110 ? 3.840 3.412 -6.318 1.00 82.25 110 HIS A O 1
ATOM 932 N N . LEU A 1 111 ? 4.809 5.441 -6.437 1.00 85.69 111 LEU A N 1
ATOM 933 C CA . LEU A 1 111 ? 4.581 5.784 -5.039 1.00 85.69 111 LEU A CA 1
ATOM 934 C C . LEU A 1 111 ? 3.090 5.810 -4.715 1.00 85.69 111 LEU A C 1
ATOM 936 O O . LEU A 1 111 ? 2.673 5.244 -3.706 1.00 85.69 111 LEU A O 1
ATOM 940 N N . PHE A 1 112 ? 2.284 6.438 -5.570 1.00 86.50 112 PHE A N 1
ATOM 941 C CA . PHE A 1 112 ? 0.842 6.516 -5.382 1.00 86.50 112 PHE A CA 1
ATOM 942 C C . PHE A 1 112 ? 0.200 5.127 -5.391 1.00 86.50 112 PHE A C 1
ATOM 944 O O . PHE A 1 112 ? -0.579 4.805 -4.492 1.00 86.50 112 PHE A O 1
ATOM 951 N N . ILE A 1 113 ? 0.564 4.282 -6.355 1.00 85.56 113 ILE A N 1
ATOM 952 C CA . ILE A 1 113 ? 0.027 2.922 -6.462 1.00 85.56 113 ILE A CA 1
ATOM 953 C C . ILE A 1 113 ? 0.463 2.074 -5.273 1.00 85.56 113 ILE A C 1
ATOM 955 O O . ILE A 1 113 ? -0.375 1.406 -4.662 1.00 85.56 113 ILE A O 1
ATOM 959 N N . ASN A 1 114 ? 1.736 2.133 -4.882 1.00 83.38 114 ASN A N 1
ATOM 960 C CA . ASN A 1 114 ? 2.237 1.370 -3.744 1.00 83.38 114 ASN A CA 1
ATOM 961 C C . ASN A 1 114 ? 1.601 1.844 -2.425 1.00 83.38 114 ASN A C 1
ATOM 963 O O . ASN A 1 114 ? 1.168 1.027 -1.611 1.00 83.38 114 ASN A O 1
ATOM 967 N N . ALA A 1 115 ? 1.452 3.159 -2.239 1.00 85.38 115 ALA A N 1
ATOM 968 C CA . ALA A 1 115 ? 0.754 3.731 -1.092 1.00 85.38 115 ALA A CA 1
ATOM 969 C C . ALA A 1 115 ? -0.703 3.264 -1.051 1.00 85.38 115 ALA A C 1
ATOM 971 O O . ALA A 1 115 ? -1.146 2.712 -0.044 1.00 85.38 115 ALA A O 1
ATOM 972 N N . LEU A 1 116 ? -1.444 3.413 -2.150 1.00 86.75 116 LEU A N 1
ATOM 973 C CA . LEU A 1 116 ? -2.849 3.021 -2.210 1.00 86.75 116 LEU A CA 1
ATOM 974 C C . LEU A 1 116 ? -3.033 1.528 -1.902 1.00 86.75 116 LEU A C 1
ATOM 976 O O . LEU A 1 116 ? -3.926 1.161 -1.137 1.00 86.75 116 LEU A O 1
ATOM 980 N N . THR A 1 117 ? -2.134 0.688 -2.412 1.00 85.19 117 THR A N 1
ATOM 981 C CA . THR A 1 117 ? -2.102 -0.758 -2.150 1.00 85.19 117 THR A CA 1
ATOM 982 C C . THR A 1 117 ? -1.892 -1.059 -0.677 1.00 85.19 117 THR A C 1
ATOM 984 O O . THR A 1 117 ? -2.678 -1.794 -0.082 1.00 85.19 117 THR A O 1
ATOM 987 N N . LEU A 1 118 ? -0.887 -0.445 -0.056 1.00 82.88 118 LEU A N 1
ATOM 988 C CA . LEU A 1 118 ? -0.607 -0.625 1.365 1.00 82.88 118 LEU A CA 1
ATOM 989 C C . LEU A 1 118 ? -1.774 -0.191 2.248 1.00 82.88 118 LEU A C 1
ATOM 991 O O . LEU A 1 118 ? -2.143 -0.911 3.173 1.00 82.88 118 LEU A O 1
ATOM 995 N N . PHE A 1 119 ? -2.391 0.953 1.953 1.00 84.94 119 PHE A N 1
ATOM 996 C CA . PHE A 1 119 ? -3.556 1.434 2.695 1.00 84.94 119 PHE A CA 1
ATOM 997 C C . PHE A 1 119 ? -4.770 0.510 2.535 1.00 84.94 119 PHE A C 1
ATOM 999 O O . PHE A 1 119 ? -5.504 0.277 3.502 1.00 84.94 119 PHE A O 1
ATOM 1006 N N . LEU A 1 120 ? -4.991 -0.014 1.330 1.00 85.25 120 LEU A N 1
ATOM 1007 C CA . LEU A 1 120 ? -6.095 -0.917 1.011 1.00 85.25 120 LEU A CA 1
ATOM 1008 C C . LEU A 1 120 ? -5.925 -2.269 1.714 1.00 85.25 120 LEU A C 1
ATOM 1010 O O . LEU A 1 120 ? -6.846 -2.733 2.389 1.00 85.25 120 LEU A O 1
ATOM 1014 N N . TYR A 1 121 ? -4.727 -2.845 1.661 1.00 82.06 121 TYR A N 1
ATOM 1015 C CA . TYR A 1 121 ? -4.402 -4.075 2.374 1.00 82.06 121 TYR A CA 1
ATOM 1016 C C . TYR A 1 121 ? -4.417 -3.913 3.895 1.00 82.06 121 TYR A C 1
ATOM 1018 O O . TYR A 1 121 ? -4.985 -4.753 4.589 1.00 82.06 121 TYR A O 1
ATOM 1026 N N . TYR A 1 122 ? -3.849 -2.829 4.427 1.00 80.88 122 TYR A N 1
ATOM 1027 C CA . TYR A 1 122 ? -3.906 -2.540 5.860 1.00 80.88 122 TYR A CA 1
ATOM 1028 C C . TYR A 1 122 ? -5.356 -2.454 6.348 1.00 80.88 122 TYR A C 1
ATOM 1030 O O . TYR A 1 122 ? -5.709 -3.044 7.368 1.00 80.88 122 TYR A O 1
ATOM 1038 N N . THR A 1 123 ? -6.222 -1.776 5.589 1.00 81.19 123 THR A N 1
ATOM 1039 C CA . THR A 1 123 ? -7.652 -1.662 5.913 1.00 81.19 123 THR A CA 1
ATOM 1040 C C . THR A 1 123 ? -8.348 -3.025 5.876 1.00 81.19 123 THR A C 1
ATOM 1042 O O . THR A 1 123 ? -9.150 -3.320 6.763 1.00 81.19 123 THR A O 1
ATOM 1045 N N . PHE A 1 124 ? -8.019 -3.870 4.894 1.00 79.88 124 PHE A N 1
ATOM 1046 C CA . PHE A 1 124 ? -8.545 -5.232 4.794 1.00 79.88 124 PHE A CA 1
ATOM 1047 C C . PHE A 1 124 ? -8.127 -6.099 5.990 1.00 79.88 124 PHE A C 1
ATOM 1049 O O . PHE A 1 124 ? -8.992 -6.686 6.637 1.00 79.88 124 PHE A O 1
ATOM 1056 N N . ILE A 1 125 ? -6.837 -6.117 6.340 1.00 75.75 125 ILE A N 1
ATOM 1057 C CA . ILE A 1 125 ? -6.305 -6.898 7.470 1.00 75.75 125 ILE A CA 1
ATOM 1058 C C . ILE A 1 125 ? -6.909 -6.421 8.790 1.00 75.75 125 ILE A C 1
ATOM 1060 O O . ILE A 1 125 ? -7.444 -7.227 9.541 1.00 75.75 125 ILE A O 1
ATOM 1064 N N . MET A 1 126 ? -6.913 -5.110 9.051 1.00 73.25 126 MET A N 1
ATOM 1065 C CA . MET A 1 126 ? -7.488 -4.564 10.284 1.00 73.25 126 MET A CA 1
ATOM 1066 C C . MET A 1 126 ? -8.979 -4.891 10.428 1.00 73.25 126 MET A C 1
ATOM 1068 O O . MET A 1 126 ? -9.459 -5.081 11.545 1.00 73.25 126 MET A O 1
ATOM 1072 N N . LYS A 1 127 ? -9.733 -4.962 9.326 1.00 70.62 127 LYS A N 1
ATOM 1073 C CA . LYS A 1 127 ? -11.138 -5.392 9.355 1.00 70.62 127 LYS A CA 1
ATOM 1074 C C . LYS A 1 127 ? -11.301 -6.906 9.480 1.00 70.62 127 LYS A C 1
ATOM 1076 O O . LYS A 1 127 ? -12.256 -7.329 10.121 1.00 70.62 127 LYS A O 1
ATOM 1081 N N . ALA A 1 128 ? -10.391 -7.699 8.921 1.00 58.31 128 ALA A N 1
ATOM 1082 C CA . ALA A 1 128 ? -10.376 -9.147 9.105 1.00 58.31 128 ALA A CA 1
ATOM 1083 C C . ALA A 1 128 ? -10.090 -9.514 10.571 1.00 58.31 128 ALA A C 1
ATOM 1085 O O . ALA A 1 128 ? -10.853 -10.261 11.164 1.00 58.31 128 ALA A O 1
ATOM 1086 N N . THR A 1 129 ? -9.079 -8.904 11.196 1.00 53.47 129 THR A N 1
ATOM 1087 C CA . THR A 1 129 ? -8.686 -9.206 12.583 1.00 53.47 129 THR A CA 1
ATOM 1088 C C . THR A 1 129 ? -9.714 -8.746 13.622 1.00 53.47 129 THR A C 1
ATOM 1090 O O . THR A 1 129 ? -9.892 -9.404 14.638 1.00 53.47 129 THR A O 1
ATOM 1093 N N . ASN A 1 130 ? -10.436 -7.642 13.387 1.00 52.88 130 ASN A N 1
ATOM 1094 C CA . ASN A 1 130 ? -11.495 -7.201 14.310 1.00 52.88 130 ASN A CA 1
ATOM 1095 C C . ASN A 1 130 ? -12.758 -8.084 14.269 1.00 52.88 130 ASN A C 1
ATOM 1097 O O . ASN A 1 130 ? -13.594 -7.957 15.160 1.00 52.88 130 ASN A O 1
ATOM 1101 N N . ARG A 1 131 ? -12.912 -8.971 13.274 1.00 48.12 131 ARG A N 1
ATOM 1102 C CA . ARG A 1 131 ? -14.018 -9.943 13.241 1.00 48.12 131 ARG A CA 1
ATOM 1103 C C . ARG A 1 131 ? -13.805 -11.146 14.158 1.00 48.12 131 ARG A C 1
ATOM 1105 O O . ARG A 1 131 ? -14.791 -11.780 14.511 1.00 48.12 131 ARG A O 1
ATOM 1112 N N . ASP A 1 132 ? -12.570 -11.407 14.582 1.00 35.72 132 ASP A N 1
ATOM 1113 C CA . ASP A 1 132 ? -12.223 -12.531 15.464 1.00 35.72 132 ASP A CA 1
ATOM 1114 C C . ASP A 1 132 ? -12.263 -12.150 16.961 1.00 35.72 132 ASP A C 1
ATOM 1116 O O . ASP A 1 132 ? -11.834 -12.916 17.819 1.00 35.72 132 ASP A O 1
ATOM 1120 N N . GLY A 1 133 ? -12.747 -10.944 17.285 1.00 33.91 133 GLY A N 1
ATOM 1121 C CA . GLY A 1 133 ? -12.804 -10.387 18.642 1.00 33.91 133 GLY A CA 1
ATOM 1122 C C . GLY A 1 133 ? -14.188 -10.394 19.300 1.00 33.91 133 GLY A C 1
ATOM 1123 O O . GLY A 1 133 ? -14.415 -9.572 20.191 1.00 33.91 133 GLY A O 1
ATOM 1124 N N . VAL A 1 134 ? -15.108 -11.258 18.852 1.00 31.77 134 VAL A N 1
ATOM 1125 C CA . VAL A 1 134 ? -16.407 -11.507 19.509 1.00 31.77 134 VAL A CA 1
ATOM 1126 C C . VAL A 1 134 ? -16.432 -12.912 20.083 1.00 31.77 134 VAL A C 1
ATOM 1128 O O . VAL A 1 134 ? -16.172 -13.855 19.305 1.00 31.77 134 VAL A O 1
#

Organism: NCBI:txid2211445

Foldseek 3Di:
DFDWFAAPNDTDTPVRLVVVLVVLVCCQQPVVCVVVVHDSVLSVVLLVVLQVVLCVVLVVVVVVCVVVDPDDPVVNVVVSLVSLLVSLLVSLVVSCVVDDNDDPVVSVVSSVSSSSSNRSVVSVVVVVVVVVVD

Sequence (134 aa):
MGEDIYFLRFRFTFLQFLALFFGWNFFICFIWPMMIESYFGVTIFVCAFSLVFAIAVNNVLALLLLVVFQINKKIVIFYQKAMLFITSYFGTCVFSWFMPPMSIYVFLEHLFINALTLFLYYTFIMKATNRDGV

Secondary structure (DSSP, 8-state):
-PPPEEETTEEE-HHHHHHHHHHHHHIIIIIHHHHTT--HHHHHHHHHHHHHHHHHHHHHHHHHHHHH-SS-HHHHHHHHHHHHHHHHHHHHHHHHHSSS---HHHHHHHHHHHHHHHHHHHHHHHHHHGGG--

Radius of gyration: 16.13 Å; chains: 1; bounding box: 43×24×47 Å

pLDDT: mean 72.3, std 11.89, range [31.77, 87.75]